Protein AF-A1XE26-F1 (afdb_monomer)

Nearest PDB structures (foldseek):
  8ugh-assembly1_4A  TM=9.822E-01  e=1.879E-17  Sus scrofa
  7vuw-assembly2_N  TM=9.802E-01  e=6.606E-17  Bos taurus
  8d4t-assembly1_N  TM=9.825E-01  e=1.005E-16  Bos taurus
  8pw6-assembly1_n  TM=9.824E-01  e=7.336E-17  Mus musculus
  3omi-assembly2_C  TM=9.763E-01  e=1.317E-13  Cereibacter sphaeroides 2.4.1

Radius of gyration: 20.04 Å; Cα contacts (8 Å, |Δi|>4): 210; chains: 1; bounding box: 49×31×61 Å

Organism: Palame mimetica (NCBI:txid185376)

Solvent-accessible surface area (backbone atoms only — not comparable to full-atom values): 9050 Å² total; per-residue (Å²): 106,58,41,57,52,28,50,52,50,22,55,54,40,30,48,57,15,47,54,49,44,58,53,56,69,35,70,82,53,26,75,68,36,57,69,12,25,31,53,53,24,27,47,40,28,40,55,56,44,24,50,51,26,50,50,52,22,48,48,65,64,43,41,33,48,74,65,15,30,44,70,60,63,69,60,46,45,50,34,48,54,38,30,57,50,10,48,46,39,26,39,55,40,28,38,57,42,8,77,72,58,40,62,57,94,60,96,72,78,65,78,89,52,46,68,47,50,51,46,18,50,53,10,48,55,39,30,50,52,22,53,56,48,48,55,48,44,55,51,51,25,66,74,65,61,39,64,55,90,70,85,92,67,77,78,86,48,75,77,66,74,51,54,60,43,57,60,97,74,79,84,125

InterPro domains:
  IPR000883 Cytochrome c oxidase subunit I [PF00115] (3-126)
  IPR000883 Cytochrome c oxidase subunit I [PR01165] (6-24)
  IPR000883 Cytochrome c oxidase subunit I [PR01165] (34-53)
  IPR000883 Cytochrome c oxidase subunit I [PR01165] (84-105)
  IPR000883 Cytochrome c oxidase subunit I [PTHR10422] (4-168)
  IPR023616 Cytochrome c oxidase-like, subunit I domain [PS50855] (1-172)
  IPR036927 Cytochrome c oxidase-like, subunit I superfamily [G3DSA:1.20.210.10] (1-172)
  IPR036927 Cytochrome c oxidase-like, subunit I superfamily [SSF81442] (2-172)

Secondary structure (DSSP, 8-state):
-HHHHHHHHHHHHHHHHHHHHHHHT-HHHHHHHTTBHHHHHHHIIIIIHHHHHHHHHHHHHHHHHHHSB---HHHHHHHHHHHHHHHHHHHHHHHHHHHTTPBTT-S---GGGHHHHHHHHHHHHHHHHHHHHHHHHHHHHHHHT-B--S--S-TTSGGGGS-SSPPSSS--

Sequence (172 aa):
KPVSLWALGFVFLFTVGGLTGVVLANSSIDIILHDTYYVVAHFHYVLSMGAVFAIMAGLVQWFPLFTGLTLNEKLLKIQFFVMFTGVNLTFFPQHFLGLSGMPRRYSDYPDSFTLWNIVSSIGSLISLVSVILLLFIIWESFASQRKSMSTMNLLTSIEWLQHLPPAEHSYS

Foldseek 3Di:
DLLVLLVVLLVVLQVVLVVLVVQCVDPVSCVQLPQALSVVLSCCSNPVSNVVSVVLSVCQQCVQQAAQWHFDPVLSVVLSVLQSQLSCQQRVLSNVRSVVRHGPPDPDDDPVSVVSNVSNVSSVVSNVVSVVSVVVRVVVRVVVVHGDPADPDDPPDDSRVADRHHDPDRPD

Structure (mmCIF, N/CA/C/O backbone):
data_AF-A1XE26-F1
#
_entry.id   AF-A1XE26-F1
#
loop_
_atom_site.group_PDB
_atom_site.id
_atom_site.type_symbol
_atom_site.label_atom_id
_atom_site.label_alt_id
_atom_site.label_comp_id
_atom_site.label_asym_id
_atom_site.label_entity_id
_atom_site.label_seq_id
_atom_site.pdbx_PDB_ins_code
_atom_site.Cartn_x
_atom_site.Cartn_y
_atom_site.Cartn_z
_atom_site.occupancy
_atom_site.B_iso_or_equiv
_atom_site.auth_seq_id
_atom_site.auth_comp_id
_atom_site.auth_asym_id
_atom_site.auth_atom_id
_atom_site.pdbx_PDB_model_num
ATOM 1 N N . LYS A 1 1 ? -1.894 -9.301 15.070 1.00 86.12 1 LYS A N 1
ATOM 2 C CA . LYS A 1 1 ? -3.180 -8.554 15.002 1.00 86.12 1 LYS A CA 1
ATOM 3 C C . LYS A 1 1 ? -3.309 -7.942 13.607 1.00 86.12 1 LYS A C 1
ATOM 5 O O . LYS A 1 1 ? -2.281 -7.798 12.959 1.00 86.12 1 LYS A O 1
ATOM 10 N N . PRO A 1 2 ? -4.500 -7.587 13.107 1.00 90.44 2 PRO A N 1
ATOM 11 C CA . PRO A 1 2 ? -4.611 -6.983 11.777 1.00 90.44 2 PRO A CA 1
ATOM 12 C C . PRO A 1 2 ? -3.742 -5.719 11.604 1.00 90.44 2 PRO A C 1
ATOM 14 O O . PRO A 1 2 ? -3.069 -5.592 10.591 1.00 90.44 2 PRO A O 1
ATOM 17 N N . VAL A 1 3 ? -3.626 -4.869 12.634 1.00 93.88 3 VAL A N 1
ATOM 18 C CA . VAL A 1 3 ? -2.735 -3.684 12.643 1.00 93.88 3 VAL A CA 1
ATOM 19 C C . VAL A 1 3 ? -1.274 -4.033 12.336 1.00 93.88 3 VAL A C 1
ATOM 21 O O . VAL A 1 3 ? -0.633 -3.371 11.526 1.00 93.88 3 VAL A O 1
ATOM 24 N N . SER A 1 4 ? -0.742 -5.106 12.934 1.00 94.81 4 SER A N 1
ATOM 25 C CA . SER A 1 4 ? 0.653 -5.503 12.713 1.00 94.81 4 SER A CA 1
ATOM 26 C C . SER A 1 4 ? 0.898 -6.004 11.289 1.00 94.81 4 SER A C 1
ATOM 28 O O . SER A 1 4 ? 2.000 -5.840 10.781 1.00 94.81 4 SER A O 1
ATOM 30 N N . LEU A 1 5 ? -0.112 -6.590 10.630 1.00 96.38 5 LEU A N 1
ATOM 31 C CA . LEU A 1 5 ? -0.000 -6.980 9.220 1.00 96.38 5 LEU A CA 1
ATOM 32 C C . LEU A 1 5 ? 0.162 -5.747 8.329 1.00 96.38 5 LEU A C 1
ATOM 34 O O . LEU A 1 5 ? 1.070 -5.717 7.507 1.00 96.38 5 LEU A O 1
ATOM 38 N N . TRP A 1 6 ? -0.647 -4.708 8.548 1.00 96.88 6 TRP A N 1
ATOM 39 C CA . TRP A 1 6 ? -0.520 -3.443 7.822 1.00 96.88 6 TRP A CA 1
ATOM 40 C C . TRP A 1 6 ? 0.831 -2.772 8.028 1.00 96.88 6 TRP A C 1
ATOM 42 O O . TRP A 1 6 ? 1.446 -2.353 7.054 1.00 96.88 6 TRP A O 1
ATOM 52 N N . ALA A 1 7 ? 1.318 -2.722 9.270 1.00 95.62 7 ALA A N 1
ATOM 53 C CA . ALA A 1 7 ? 2.626 -2.151 9.578 1.00 95.62 7 ALA A CA 1
ATOM 54 C C . ALA A 1 7 ? 3.775 -2.935 8.917 1.00 95.62 7 ALA A C 1
ATOM 56 O O . ALA A 1 7 ? 4.672 -2.338 8.330 1.00 95.62 7 ALA A O 1
ATOM 57 N N . LEU A 1 8 ? 3.739 -4.272 8.954 1.00 96.25 8 LEU A N 1
ATOM 58 C CA . LEU A 1 8 ? 4.744 -5.100 8.275 1.00 96.25 8 LEU A CA 1
ATOM 59 C C . LEU A 1 8 ? 4.661 -4.966 6.750 1.00 96.25 8 LEU A C 1
ATOM 61 O O . LEU A 1 8 ? 5.693 -4.871 6.089 1.00 96.25 8 LEU A O 1
ATOM 65 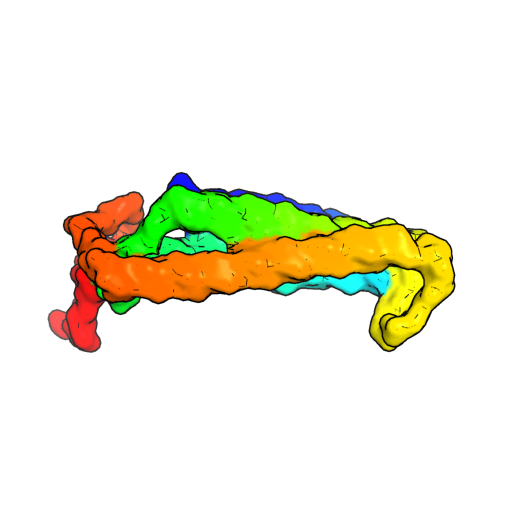N N . GLY A 1 9 ? 3.448 -4.909 6.195 1.00 95.69 9 GLY A N 1
ATOM 66 C CA . GLY A 1 9 ? 3.227 -4.646 4.775 1.00 95.69 9 GLY A CA 1
ATOM 67 C C . GLY A 1 9 ? 3.772 -3.281 4.354 1.00 95.69 9 GLY A C 1
ATOM 68 O O . GLY A 1 9 ? 4.444 -3.193 3.331 1.00 95.69 9 GLY A O 1
ATOM 69 N N . PHE A 1 10 ? 3.560 -2.246 5.174 1.00 95.81 10 PHE A N 1
ATOM 70 C CA . PHE A 1 10 ? 4.153 -0.922 4.988 1.00 95.81 10 PHE A CA 1
ATOM 71 C C . PHE A 1 10 ? 5.679 -1.007 4.923 1.00 95.81 10 PHE A C 1
ATOM 73 O O . PHE A 1 10 ? 6.261 -0.581 3.930 1.00 95.81 10 PHE A O 1
ATOM 80 N N . VAL A 1 11 ? 6.320 -1.604 5.935 1.00 96.31 11 VAL A N 1
ATOM 81 C CA . VAL A 1 11 ? 7.786 -1.725 5.981 1.00 96.31 11 VAL A CA 1
ATOM 82 C C . VAL A 1 11 ? 8.307 -2.462 4.748 1.00 96.31 11 VAL A C 1
ATOM 84 O O . VAL A 1 11 ? 9.265 -2.008 4.134 1.00 96.31 11 VAL A O 1
ATOM 87 N N . PHE A 1 12 ? 7.666 -3.561 4.345 1.00 95.44 12 PHE A N 1
ATOM 88 C CA . PHE A 1 12 ? 8.070 -4.324 3.164 1.00 95.44 12 PHE A CA 1
ATOM 89 C C . PHE A 1 12 ? 7.950 -3.523 1.857 1.00 95.44 12 PHE A C 1
ATOM 91 O O . PHE A 1 12 ? 8.889 -3.475 1.068 1.00 95.44 12 PHE A O 1
ATOM 98 N N . LEU A 1 13 ? 6.805 -2.884 1.602 1.00 95.19 13 LEU A N 1
ATOM 99 C CA . LEU A 1 13 ? 6.599 -2.133 0.358 1.00 95.19 13 LEU A CA 1
ATOM 100 C C . LEU A 1 13 ? 7.490 -0.887 0.308 1.00 95.19 13 LEU A C 1
ATOM 102 O O . LEU A 1 13 ? 8.065 -0.576 -0.736 1.00 95.19 13 LEU A O 1
ATOM 106 N N . PHE A 1 14 ? 7.652 -0.210 1.445 1.00 95.62 14 PHE A N 1
ATOM 107 C CA . PHE A 1 14 ? 8.496 0.971 1.555 1.00 95.62 14 PHE A CA 1
ATOM 108 C C . PHE A 1 14 ? 9.977 0.638 1.353 1.00 95.62 14 PHE A C 1
ATOM 110 O O . PHE A 1 14 ? 10.681 1.418 0.720 1.00 95.62 14 PHE A O 1
ATOM 117 N N . THR A 1 15 ? 10.466 -0.518 1.822 1.00 95.56 15 THR A N 1
ATOM 118 C CA . THR A 1 15 ? 11.858 -0.926 1.567 1.00 95.56 15 THR A CA 1
ATOM 119 C C . THR A 1 15 ? 12.092 -1.259 0.097 1.00 95.56 15 THR A C 1
ATOM 121 O O . THR A 1 15 ? 13.081 -0.791 -0.462 1.00 95.56 15 THR A O 1
ATOM 124 N N . VAL A 1 16 ? 11.178 -1.978 -0.566 1.00 95.25 16 VAL A N 1
ATOM 125 C CA . VAL A 1 16 ? 11.264 -2.235 -2.019 1.00 95.25 16 VAL A CA 1
ATOM 126 C C . VAL A 1 16 ? 11.264 -0.920 -2.808 1.00 95.25 16 VAL A C 1
ATOM 128 O O . VAL A 1 16 ? 12.118 -0.706 -3.672 1.00 95.25 16 VAL A O 1
ATOM 131 N N . GLY A 1 17 ? 10.354 -0.002 -2.471 1.00 94.44 17 GLY A N 1
ATOM 132 C CA . GLY A 1 17 ? 10.328 1.343 -3.043 1.00 94.44 17 GLY A CA 1
ATOM 133 C C . GLY A 1 17 ? 11.615 2.126 -2.765 1.00 94.44 17 GLY A C 1
ATOM 134 O O . GLY A 1 17 ? 12.184 2.727 -3.668 1.00 94.44 17 GLY A O 1
ATOM 135 N N . GLY A 1 18 ? 12.138 2.074 -1.542 1.00 94.56 18 GLY A N 1
ATOM 136 C CA . GLY A 1 18 ? 13.387 2.736 -1.168 1.00 94.56 18 GLY A CA 1
ATOM 137 C C . GLY A 1 18 ? 14.585 2.229 -1.972 1.00 94.56 18 GLY A C 1
ATOM 138 O O . GLY A 1 18 ? 15.364 3.032 -2.480 1.00 94.56 18 GLY A O 1
ATOM 139 N N . LEU A 1 19 ? 14.697 0.911 -2.168 1.00 96.31 19 LEU A N 1
ATOM 140 C CA . LEU A 1 19 ? 15.767 0.306 -2.967 1.00 96.31 19 LEU A CA 1
ATOM 141 C C . LEU A 1 19 ? 15.715 0.752 -4.435 1.00 96.31 19 LEU A C 1
ATOM 143 O O . LEU A 1 19 ? 16.749 1.087 -5.010 1.00 96.31 19 LEU A O 1
ATOM 147 N N . THR A 1 20 ? 14.524 0.824 -5.036 1.00 96.12 20 THR A N 1
ATOM 148 C CA . THR A 1 20 ? 14.371 1.339 -6.411 1.00 96.12 20 THR A CA 1
ATOM 149 C C . THR A 1 20 ? 14.661 2.839 -6.501 1.00 96.12 20 THR A C 1
ATOM 151 O O . THR A 1 20 ? 15.177 3.298 -7.518 1.00 96.12 20 THR A O 1
ATOM 154 N N . GLY A 1 21 ? 14.442 3.585 -5.415 1.00 95.06 21 GLY A N 1
ATOM 155 C CA . GLY A 1 21 ? 14.833 4.991 -5.291 1.00 95.06 21 GLY A CA 1
ATOM 156 C C . GLY A 1 21 ? 16.343 5.193 -5.249 1.00 95.06 21 GLY A C 1
ATOM 157 O O . GLY A 1 21 ? 16.853 6.105 -5.890 1.00 95.06 21 GLY A O 1
ATOM 158 N N . VAL A 1 22 ? 17.078 4.310 -4.566 1.00 96.50 22 VAL A N 1
ATOM 159 C CA . VAL A 1 22 ? 18.553 4.324 -4.582 1.00 96.50 22 VAL A CA 1
ATOM 160 C C . VAL A 1 22 ? 19.088 4.085 -5.998 1.00 96.50 22 VAL A C 1
ATOM 162 O O . VAL A 1 22 ? 20.059 4.726 -6.393 1.00 96.50 22 VAL A O 1
ATOM 165 N N . VAL A 1 23 ? 18.439 3.221 -6.790 1.00 96.12 23 VAL A N 1
ATOM 166 C CA . VAL A 1 23 ? 18.785 3.025 -8.211 1.00 96.12 23 VAL A CA 1
ATOM 167 C C . VAL A 1 23 ? 18.556 4.308 -9.016 1.00 96.12 23 VAL A C 1
ATOM 169 O O . VAL A 1 23 ? 19.440 4.719 -9.764 1.00 96.12 23 VAL A O 1
ATOM 172 N N . LEU A 1 24 ? 17.407 4.965 -8.830 1.00 95.25 24 LEU A N 1
ATOM 173 C CA . LEU A 1 24 ? 17.068 6.222 -9.512 1.00 95.25 24 LEU A CA 1
ATOM 174 C C . LEU A 1 24 ? 17.922 7.416 -9.064 1.00 95.25 24 LEU A C 1
ATOM 176 O O . LEU A 1 24 ? 18.081 8.370 -9.815 1.00 95.25 24 LEU A O 1
ATOM 180 N N . ALA A 1 25 ? 18.516 7.366 -7.871 1.00 96.06 25 ALA A N 1
ATOM 181 C CA . ALA A 1 25 ? 19.440 8.397 -7.407 1.00 96.06 25 ALA A CA 1
ATOM 182 C C . ALA A 1 25 ? 20.775 8.402 -8.182 1.00 96.06 25 ALA A C 1
ATOM 184 O O . ALA A 1 25 ? 21.544 9.360 -8.079 1.00 96.06 25 ALA A O 1
ATOM 185 N N . ASN A 1 26 ? 21.074 7.351 -8.957 1.00 97.44 26 ASN A N 1
ATOM 186 C CA . ASN A 1 26 ? 22.244 7.315 -9.826 1.00 97.44 26 ASN A CA 1
ATOM 187 C C . ASN A 1 26 ? 21.961 8.052 -11.145 1.00 97.44 26 ASN A C 1
ATOM 189 O O . ASN A 1 26 ? 21.223 7.558 -11.996 1.00 97.44 26 ASN A O 1
ATOM 193 N N . SER A 1 27 ? 22.630 9.188 -11.352 1.00 95.69 27 SER A N 1
ATOM 194 C CA . SER A 1 27 ? 22.441 10.041 -12.532 1.00 95.69 27 SER A CA 1
ATOM 195 C C . SER A 1 27 ? 22.717 9.345 -13.867 1.00 95.69 27 SER A C 1
ATOM 197 O O . SER A 1 27 ? 22.092 9.685 -14.864 1.00 95.69 27 SER A O 1
ATOM 199 N N . SER A 1 28 ? 23.622 8.361 -13.911 1.00 96.88 28 SER A N 1
ATOM 200 C CA . SER A 1 28 ? 23.914 7.625 -15.150 1.00 96.88 28 SER A CA 1
ATOM 201 C C . SER A 1 28 ? 22.784 6.665 -15.527 1.00 96.88 28 SER A C 1
ATOM 203 O O . SER A 1 28 ? 22.528 6.456 -16.709 1.00 96.88 28 SER A O 1
ATOM 205 N N . ILE A 1 29 ? 22.102 6.093 -14.529 1.00 95.31 29 ILE A N 1
ATOM 206 C CA . ILE A 1 29 ? 20.952 5.201 -14.738 1.00 95.31 29 ILE A CA 1
ATOM 207 C C . ILE A 1 29 ? 19.693 6.022 -15.036 1.00 95.31 29 ILE A C 1
ATOM 209 O O . ILE A 1 29 ? 18.900 5.639 -15.898 1.00 95.31 29 ILE A O 1
ATOM 213 N N . ASP A 1 30 ? 19.529 7.164 -14.365 1.00 94.88 30 ASP A N 1
ATOM 214 C CA . ASP A 1 30 ? 18.369 8.035 -14.554 1.00 94.88 30 ASP A CA 1
ATOM 215 C C . ASP A 1 30 ? 18.254 8.540 -15.998 1.00 94.88 30 ASP A C 1
ATOM 217 O O . ASP A 1 30 ? 17.151 8.613 -16.509 1.00 94.88 30 ASP A O 1
ATOM 221 N N . ILE A 1 31 ? 19.354 8.735 -16.7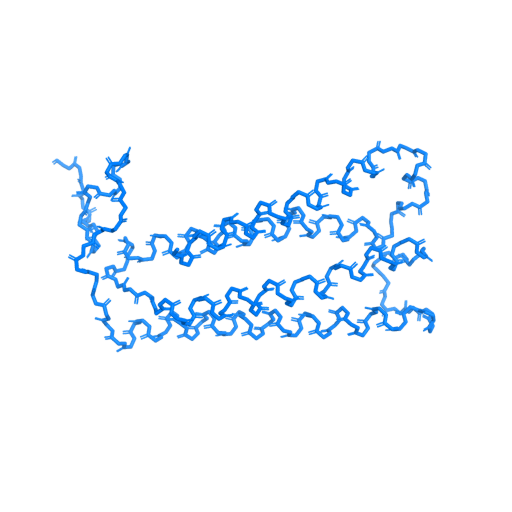37 1.00 94.94 31 ILE A N 1
ATOM 222 C CA . ILE A 1 31 ? 19.293 9.078 -18.177 1.00 94.94 31 ILE A CA 1
ATOM 223 C C . ILE A 1 31 ? 18.389 8.117 -18.975 1.00 94.94 31 ILE A C 1
ATOM 225 O O . ILE A 1 31 ? 17.715 8.545 -19.910 1.00 94.94 31 ILE A O 1
ATOM 229 N N . ILE A 1 32 ? 18.370 6.829 -18.617 1.00 95.88 32 ILE A N 1
ATOM 230 C CA . ILE A 1 32 ? 17.585 5.796 -19.311 1.00 95.88 32 ILE A CA 1
ATOM 231 C C . ILE A 1 32 ? 16.198 5.631 -18.677 1.00 95.88 32 ILE A C 1
ATOM 233 O O . ILE A 1 32 ? 15.225 5.367 -19.380 1.00 95.88 32 ILE A O 1
ATOM 237 N N . LEU A 1 33 ? 16.104 5.745 -17.348 1.00 96.50 33 LEU A N 1
ATOM 238 C CA . LEU A 1 33 ? 14.872 5.459 -16.604 1.00 96.50 33 LEU A CA 1
ATOM 239 C C . LEU A 1 33 ? 13.990 6.687 -16.374 1.00 96.50 33 LEU A C 1
ATOM 241 O O . LEU A 1 33 ? 12.820 6.527 -16.000 1.00 96.50 33 LEU A O 1
ATOM 245 N N . HIS A 1 34 ? 14.508 7.887 -16.611 1.00 96.69 34 HIS A N 1
ATOM 246 C CA . HIS A 1 34 ? 13.764 9.125 -16.474 1.00 96.69 34 HIS A CA 1
ATOM 247 C C . HIS A 1 34 ? 12.519 9.100 -17.365 1.00 96.69 34 HIS A C 1
ATOM 249 O O . HIS A 1 34 ? 12.528 8.584 -18.480 1.00 96.69 34 HIS A O 1
ATOM 255 N N . ASP A 1 35 ? 11.412 9.636 -16.848 1.00 95.69 35 ASP A N 1
ATOM 256 C CA . ASP A 1 35 ? 10.103 9.626 -17.512 1.00 95.69 35 ASP A CA 1
ATOM 257 C C . ASP A 1 35 ? 9.568 8.237 -17.919 1.00 95.69 35 ASP A C 1
ATOM 259 O O . ASP A 1 35 ? 8.583 8.153 -18.651 1.00 95.69 35 ASP A O 1
ATOM 263 N N . THR A 1 36 ? 10.121 7.139 -17.403 1.00 97.88 36 THR A N 1
ATOM 264 C CA . THR A 1 36 ? 9.577 5.796 -17.647 1.00 97.88 36 THR A CA 1
ATOM 265 C C . THR A 1 36 ? 8.636 5.335 -16.534 1.00 97.88 36 THR A C 1
ATOM 267 O O . THR A 1 36 ? 8.548 5.925 -15.449 1.00 97.88 36 THR A O 1
ATOM 270 N N . TYR A 1 37 ? 7.955 4.214 -16.773 1.00 97.31 37 TYR A N 1
ATOM 271 C CA . TYR A 1 37 ? 7.173 3.519 -15.748 1.00 97.31 37 TYR A CA 1
ATOM 272 C C . TYR A 1 37 ? 8.004 3.027 -14.547 1.00 97.31 37 TYR A C 1
ATOM 274 O O . TYR A 1 37 ? 7.419 2.731 -13.508 1.00 97.31 37 TYR A O 1
ATOM 282 N N . TYR A 1 38 ? 9.342 3.012 -14.619 1.00 97.50 38 TYR A N 1
ATOM 283 C CA . TYR A 1 38 ? 10.186 2.635 -13.478 1.00 97.50 38 TYR A CA 1
ATOM 284 C C . TYR A 1 38 ? 10.085 3.679 -12.362 1.00 97.50 38 TYR A C 1
ATOM 286 O O . TYR A 1 38 ? 9.885 3.345 -11.195 1.00 97.50 38 TYR A O 1
ATOM 294 N N . VAL A 1 39 ? 10.135 4.961 -12.739 1.00 97.06 39 VAL A N 1
ATOM 295 C CA . VAL A 1 39 ? 9.930 6.089 -11.821 1.00 97.06 39 VAL A CA 1
ATOM 296 C C . VAL A 1 39 ? 8.510 6.064 -11.260 1.00 97.06 39 VAL A C 1
ATOM 298 O O . VAL A 1 39 ? 8.308 6.291 -10.068 1.00 97.06 39 VAL A O 1
ATOM 301 N N . VAL A 1 40 ? 7.517 5.741 -12.097 1.00 96.81 40 VAL A N 1
ATOM 302 C CA . VAL A 1 40 ? 6.120 5.599 -11.656 1.00 96.81 40 VAL A CA 1
ATOM 303 C C . VAL A 1 40 ? 6.003 4.506 -10.594 1.00 96.81 40 VAL A C 1
ATOM 305 O O . VAL A 1 40 ? 5.444 4.767 -9.529 1.00 96.81 40 VAL A O 1
ATOM 308 N N . ALA A 1 41 ? 6.568 3.324 -10.840 1.00 96.25 41 ALA A N 1
ATOM 309 C CA . ALA A 1 41 ? 6.537 2.206 -9.907 1.00 96.25 41 ALA A CA 1
ATOM 310 C C . ALA A 1 41 ? 7.215 2.559 -8.572 1.00 96.25 41 ALA A C 1
ATOM 312 O O . ALA A 1 41 ? 6.608 2.377 -7.514 1.00 96.25 41 ALA A O 1
ATOM 313 N N . HIS A 1 42 ? 8.411 3.157 -8.621 1.00 95.94 42 HIS A N 1
ATOM 314 C CA . HIS A 1 42 ? 9.131 3.638 -7.440 1.00 95.94 42 HIS A CA 1
ATOM 315 C C . HIS A 1 42 ? 8.260 4.557 -6.565 1.00 95.94 42 HIS A C 1
ATOM 317 O O . HIS A 1 42 ? 8.055 4.284 -5.376 1.00 95.94 42 HIS A O 1
ATOM 323 N N . PHE A 1 43 ? 7.693 5.615 -7.157 1.00 94.25 43 PHE A N 1
ATOM 324 C CA . PHE A 1 43 ? 6.864 6.567 -6.416 1.00 94.25 43 PHE A CA 1
ATOM 325 C C . PHE A 1 43 ? 5.604 5.923 -5.841 1.00 94.25 43 PHE A C 1
ATOM 327 O O . PHE A 1 43 ? 5.222 6.250 -4.719 1.00 94.25 43 PHE A O 1
ATOM 334 N N . HIS A 1 44 ? 4.964 4.997 -6.556 1.00 95.62 44 HIS A N 1
ATOM 335 C CA . HIS A 1 44 ? 3.775 4.330 -6.030 1.00 95.62 44 HIS A CA 1
ATOM 336 C C . HIS A 1 44 ? 4.112 3.399 -4.861 1.00 95.62 44 HIS A C 1
ATOM 338 O O . HIS A 1 44 ? 3.370 3.393 -3.881 1.00 95.62 44 HIS A O 1
ATOM 344 N N . TYR A 1 45 ? 5.239 2.681 -4.886 1.00 93.56 45 TYR A N 1
ATOM 345 C CA . TYR A 1 45 ? 5.667 1.865 -3.743 1.00 93.56 45 TYR A CA 1
ATOM 346 C C . TYR A 1 45 ? 5.967 2.708 -2.489 1.00 93.56 45 TYR A C 1
ATOM 348 O O . TYR A 1 45 ? 5.548 2.334 -1.393 1.00 93.56 45 TYR A O 1
ATOM 356 N N . VAL A 1 46 ? 6.646 3.854 -2.636 1.00 89.88 46 VAL A N 1
ATOM 357 C CA . VAL A 1 46 ? 7.042 4.709 -1.498 1.00 89.88 46 VAL A CA 1
ATOM 358 C C . VAL A 1 46 ? 5.904 5.616 -1.022 1.00 89.88 46 VAL A C 1
ATOM 360 O O . VAL A 1 46 ? 5.580 5.629 0.165 1.00 89.88 46 VAL A O 1
ATOM 363 N N . LEU A 1 47 ? 5.302 6.387 -1.931 1.00 79.88 47 LEU A N 1
ATOM 364 C CA . LEU A 1 47 ? 4.347 7.442 -1.592 1.00 79.88 47 LEU A CA 1
ATOM 365 C C . LEU A 1 47 ? 2.929 6.883 -1.468 1.00 79.88 47 LEU A C 1
ATOM 367 O O . LEU A 1 47 ? 2.314 6.985 -0.409 1.00 79.88 47 LEU A O 1
ATOM 371 N N . SER A 1 48 ? 2.412 6.272 -2.537 1.00 72.31 48 SER A N 1
ATOM 372 C CA . SER A 1 48 ? 1.016 5.827 -2.575 1.00 72.31 48 SER A CA 1
ATOM 373 C C . SER A 1 48 ? 0.787 4.665 -1.615 1.00 72.31 48 SER A C 1
ATOM 375 O O . SER A 1 48 ? -0.107 4.718 -0.776 1.00 72.31 48 SER A O 1
ATOM 377 N N . MET A 1 49 ? 1.622 3.632 -1.681 1.00 79.25 49 MET A N 1
ATOM 378 C CA . MET A 1 49 ? 1.392 2.419 -0.905 1.00 79.25 49 MET A CA 1
ATOM 379 C C . MET A 1 49 ? 1.909 2.511 0.523 1.00 79.25 49 MET A C 1
ATOM 381 O O . MET A 1 49 ? 1.272 1.964 1.426 1.00 79.25 49 MET A O 1
ATOM 385 N N . GLY A 1 50 ? 2.989 3.266 0.741 1.00 81.38 50 GLY A N 1
ATOM 386 C CA . GLY A 1 50 ? 3.463 3.602 2.076 1.00 81.38 50 GLY A CA 1
ATOM 387 C C . GLY A 1 50 ? 2.395 4.349 2.884 1.00 81.38 50 GLY A C 1
ATOM 388 O O . GLY A 1 50 ? 1.968 3.891 3.946 1.00 81.38 50 GLY A O 1
ATOM 389 N N . ALA A 1 51 ? 1.890 5.462 2.345 1.00 88.75 51 ALA A N 1
ATOM 390 C CA . ALA A 1 51 ? 0.877 6.262 3.029 1.00 88.75 51 ALA A CA 1
ATOM 391 C C . ALA A 1 51 ? -0.434 5.487 3.238 1.00 88.75 51 ALA A C 1
ATOM 393 O O . ALA A 1 51 ? -0.973 5.484 4.344 1.00 88.75 51 ALA A O 1
ATOM 394 N N . VAL A 1 52 ? -0.928 4.777 2.215 1.00 93.50 52 VAL A N 1
ATOM 395 C CA . VAL A 1 52 ? -2.187 4.020 2.320 1.00 93.50 52 VAL A CA 1
ATOM 396 C C . VAL A 1 52 ? -2.096 2.930 3.390 1.00 93.50 52 VAL A C 1
ATOM 398 O O . VAL A 1 52 ? -3.004 2.814 4.208 1.00 93.50 52 VAL A O 1
ATOM 401 N N . PHE A 1 53 ? -1.006 2.158 3.453 1.00 95.50 53 PHE A N 1
ATOM 402 C CA . PHE A 1 53 ? -0.874 1.098 4.460 1.00 95.50 53 PHE A CA 1
ATOM 403 C C . PHE A 1 53 ? -0.751 1.660 5.881 1.00 95.50 53 PHE A C 1
ATOM 405 O O . PHE A 1 53 ? -1.321 1.084 6.811 1.00 95.50 53 PHE A O 1
ATOM 412 N N . ALA A 1 54 ? -0.074 2.799 6.053 1.00 94.00 54 ALA A N 1
ATOM 413 C CA . ALA A 1 54 ? -0.018 3.496 7.335 1.00 94.00 54 ALA A CA 1
ATOM 414 C C . ALA A 1 54 ? -1.405 4.009 7.766 1.00 94.00 54 ALA A C 1
ATOM 416 O O . ALA A 1 54 ? -1.802 3.808 8.914 1.00 94.00 54 ALA A O 1
ATOM 417 N N . ILE A 1 55 ? -2.178 4.590 6.839 1.00 95.62 55 ILE A N 1
ATOM 418 C CA . ILE A 1 55 ? -3.564 5.022 7.090 1.00 95.62 55 ILE A CA 1
ATOM 419 C C . ILE A 1 55 ? -4.435 3.827 7.488 1.00 95.62 55 ILE A C 1
ATOM 421 O O . ILE A 1 55 ? -5.199 3.921 8.444 1.00 95.62 55 ILE A O 1
ATOM 425 N N . MET A 1 56 ? -4.294 2.685 6.813 1.00 96.44 56 MET A N 1
ATOM 426 C CA . MET A 1 56 ? -5.039 1.468 7.143 1.00 96.44 56 MET A CA 1
ATOM 427 C C . MET A 1 56 ? -4.663 0.900 8.515 1.00 96.44 56 MET A C 1
ATOM 429 O O . MET A 1 56 ? -5.549 0.513 9.280 1.00 96.44 56 MET A O 1
ATOM 433 N N . ALA A 1 57 ? -3.371 0.888 8.860 1.00 96.00 57 ALA A N 1
ATOM 434 C CA . ALA A 1 57 ? -2.916 0.513 10.197 1.00 96.00 57 ALA A CA 1
ATOM 435 C C . ALA A 1 57 ? -3.527 1.435 11.263 1.00 96.00 57 ALA A C 1
ATOM 437 O O . ALA A 1 57 ? -4.061 0.944 12.258 1.00 96.00 57 ALA A O 1
ATOM 438 N N . GLY A 1 58 ? -3.499 2.749 11.021 1.00 95.38 58 GLY A N 1
ATOM 439 C CA . GLY A 1 58 ? -4.078 3.761 11.900 1.00 95.38 58 GLY A CA 1
ATOM 440 C C . GLY A 1 58 ? -5.589 3.614 12.057 1.00 95.38 58 GLY A C 1
ATOM 441 O O . GLY A 1 58 ? -6.087 3.589 13.180 1.00 95.38 58 GLY A O 1
ATOM 442 N N . LEU A 1 59 ? -6.321 3.426 10.954 1.00 96.38 59 LEU A N 1
ATOM 443 C CA . LEU A 1 59 ? -7.764 3.197 10.978 1.00 96.38 59 LEU A CA 1
ATOM 444 C C . LEU A 1 59 ? -8.083 1.987 11.850 1.00 96.38 59 LEU A C 1
ATOM 446 O O . LEU A 1 59 ? -8.860 2.107 12.785 1.00 96.38 59 LEU A O 1
ATOM 450 N N . VAL A 1 60 ? -7.450 0.838 11.610 1.00 95.62 60 VAL A N 1
ATOM 451 C CA . VAL A 1 60 ? -7.730 -0.374 12.393 1.00 95.62 60 VAL A CA 1
ATOM 452 C C . VAL A 1 60 ? -7.331 -0.212 13.867 1.00 95.62 60 VAL A C 1
ATOM 454 O O . VAL A 1 60 ? -8.020 -0.742 14.738 1.00 95.62 60 VAL A O 1
ATOM 457 N N . GLN A 1 61 ? -6.249 0.517 14.154 1.00 93.75 61 GLN A N 1
ATOM 458 C CA . GLN A 1 61 ? -5.771 0.773 15.515 1.00 93.75 61 GLN A CA 1
ATOM 459 C C . GLN A 1 61 ? -6.733 1.670 16.305 1.00 93.75 61 GLN A C 1
ATOM 461 O O . GLN A 1 61 ? -7.063 1.353 17.448 1.00 93.75 61 GLN A O 1
ATOM 466 N N . TRP A 1 62 ? -7.174 2.780 15.709 1.00 94.56 62 TRP A N 1
ATOM 467 C CA . TRP A 1 62 ? -7.960 3.812 16.390 1.00 94.56 62 TRP A CA 1
ATOM 468 C C . TRP A 1 62 ? -9.471 3.703 16.165 1.00 94.56 62 TRP A C 1
ATOM 470 O O . TRP A 1 62 ? -10.226 4.415 16.821 1.00 94.56 62 TRP A O 1
ATOM 480 N N . PHE A 1 63 ? -9.953 2.792 15.315 1.00 95.00 63 PHE A N 1
ATOM 481 C CA . PHE A 1 63 ? -11.393 2.616 15.091 1.00 95.00 63 PHE A CA 1
ATOM 482 C C . PHE A 1 63 ? -12.190 2.392 16.394 1.00 95.00 63 PHE A C 1
ATOM 484 O O . PHE A 1 63 ? -13.190 3.091 16.586 1.00 95.00 63 PHE A O 1
ATOM 491 N N . PRO A 1 64 ? -11.755 1.526 17.337 1.00 93.50 64 PRO A N 1
ATOM 492 C CA . PRO A 1 64 ? -12.455 1.363 18.613 1.00 93.50 64 PRO A CA 1
ATOM 493 C C . PRO A 1 64 ? -12.362 2.583 19.527 1.00 93.50 64 PRO A C 1
ATOM 495 O O . PRO A 1 64 ? -13.276 2.811 20.312 1.00 93.50 64 PRO A O 1
ATOM 498 N N . LEU A 1 65 ? -11.290 3.375 19.415 1.00 92.25 65 LEU A N 1
ATOM 499 C CA . LEU A 1 65 ? -11.129 4.621 20.165 1.00 92.25 65 LEU A CA 1
ATOM 500 C C . LEU A 1 65 ? -12.160 5.658 19.718 1.00 92.25 65 LEU A C 1
ATOM 502 O O . LEU A 1 65 ? -12.835 6.243 20.554 1.00 92.25 65 LEU A O 1
ATOM 506 N N . PHE A 1 66 ? -12.335 5.845 18.409 1.00 92.69 66 PHE A N 1
ATOM 507 C CA . PHE A 1 66 ? -13.261 6.856 17.893 1.00 92.69 66 PHE A CA 1
ATOM 508 C C . PHE A 1 66 ? -14.733 6.449 17.974 1.00 92.69 66 PHE A C 1
ATOM 510 O O . PHE A 1 66 ? -15.590 7.308 18.146 1.00 92.69 66 PHE A O 1
ATOM 517 N N . THR A 1 67 ? -15.044 5.160 17.825 1.00 93.44 67 THR A N 1
ATOM 518 C CA . THR A 1 67 ? -16.439 4.702 17.677 1.00 93.44 67 THR A CA 1
ATOM 519 C C . THR A 1 67 ? -16.960 3.892 18.861 1.00 93.44 67 THR A C 1
ATOM 521 O O . THR A 1 67 ? -18.164 3.675 18.963 1.00 93.44 67 THR A O 1
ATOM 524 N N . GLY A 1 68 ? -16.080 3.384 19.729 1.00 93.06 68 GLY A N 1
ATOM 525 C CA . GLY A 1 68 ? -16.437 2.380 20.736 1.00 93.06 68 GLY A CA 1
ATOM 526 C C . GLY A 1 68 ? -16.763 0.993 20.161 1.00 93.06 68 GLY A C 1
ATOM 527 O O . GLY A 1 68 ? -17.118 0.088 20.919 1.00 93.06 68 GLY A O 1
ATOM 528 N N . LEU A 1 69 ? -16.644 0.794 18.841 1.00 94.88 69 LEU A N 1
ATOM 529 C CA . LEU A 1 69 ? -16.979 -0.451 18.144 1.00 94.88 69 LEU A CA 1
ATOM 530 C C . LEU A 1 69 ? -15.735 -1.200 17.650 1.00 94.88 69 LEU A C 1
ATOM 532 O O . LEU A 1 69 ? -14.649 -0.643 17.512 1.00 94.88 69 LEU A O 1
ATOM 536 N N . THR A 1 70 ? -15.897 -2.487 17.350 1.00 94.81 70 THR A N 1
ATOM 537 C CA . THR A 1 70 ? -14.818 -3.365 16.880 1.00 94.81 70 THR A CA 1
ATOM 538 C C . THR A 1 70 ? -15.053 -3.879 15.461 1.00 94.81 70 THR A C 1
ATOM 540 O O . THR A 1 70 ? -16.125 -4.375 15.095 1.00 94.81 70 THR A O 1
ATOM 543 N N . LEU A 1 71 ? -13.989 -3.824 14.661 1.00 95.38 71 LEU A N 1
ATOM 544 C CA . LEU A 1 71 ? -13.954 -4.390 13.316 1.00 95.38 71 LEU A CA 1
ATOM 545 C C . LEU A 1 71 ? -13.706 -5.903 13.367 1.00 95.38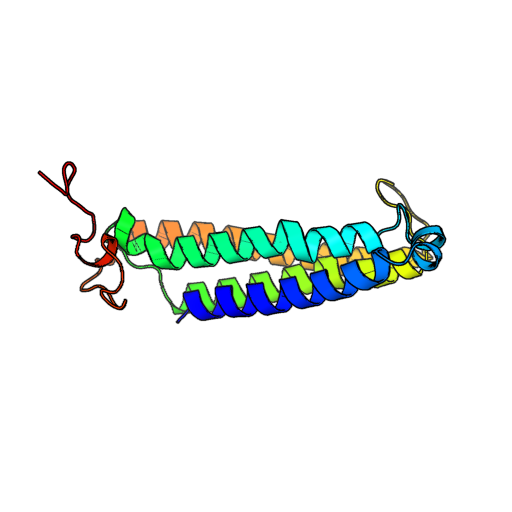 71 LEU A C 1
ATOM 547 O O . LEU A 1 71 ? -12.956 -6.400 14.208 1.00 95.38 71 LEU A O 1
ATOM 551 N N . ASN A 1 72 ? -14.293 -6.645 12.428 1.00 95.88 72 ASN A N 1
ATOM 552 C CA . ASN A 1 72 ? -14.115 -8.092 12.347 1.00 95.88 72 ASN A CA 1
ATOM 553 C C . ASN A 1 72 ? -12.674 -8.454 11.938 1.00 95.88 72 ASN A C 1
ATOM 555 O O . ASN A 1 72 ? -12.256 -8.214 10.802 1.00 95.88 72 ASN A O 1
ATOM 559 N N . GLU A 1 73 ? -11.920 -9.091 12.840 1.00 95.06 73 GLU A N 1
ATOM 560 C CA . GLU A 1 73 ? -10.512 -9.425 12.595 1.00 95.06 73 GLU A CA 1
ATOM 561 C C . GLU A 1 73 ? -10.290 -10.340 11.384 1.00 95.06 73 GLU A C 1
ATOM 563 O O . GLU A 1 73 ? -9.280 -10.202 10.689 1.00 95.06 73 GLU A O 1
ATOM 568 N N . LYS A 1 74 ? -11.199 -11.291 11.128 1.00 96.81 74 LYS A N 1
ATOM 569 C CA . LYS A 1 74 ? -11.060 -12.228 10.004 1.00 96.81 74 LYS A CA 1
ATOM 570 C C . LYS A 1 74 ? -11.197 -11.484 8.680 1.00 96.81 74 LYS A C 1
ATOM 572 O O . LYS A 1 74 ? -10.366 -11.675 7.794 1.00 96.81 74 LYS A O 1
ATOM 577 N N . LEU A 1 75 ? -12.201 -10.614 8.570 1.00 97.69 75 LEU A N 1
ATOM 578 C CA . LEU A 1 75 ? -12.410 -9.805 7.369 1.00 97.69 75 LEU A CA 1
ATOM 579 C C . LEU A 1 75 ? -11.253 -8.829 7.142 1.00 97.69 75 LEU A C 1
ATOM 581 O O . LEU A 1 75 ? -10.793 -8.701 6.013 1.00 97.69 75 LEU A O 1
ATOM 585 N N . LEU A 1 76 ? -10.713 -8.224 8.204 1.00 97.69 76 LEU A N 1
ATOM 586 C CA . LEU A 1 76 ? -9.544 -7.347 8.099 1.00 97.69 76 LEU A CA 1
ATOM 587 C C . LEU A 1 76 ? -8.293 -8.071 7.585 1.00 97.69 76 LEU A C 1
ATOM 589 O O . LEU A 1 76 ? -7.558 -7.515 6.774 1.00 97.69 76 LEU A O 1
ATOM 593 N N . LYS A 1 77 ? -8.043 -9.311 8.026 1.00 98.25 77 LYS A N 1
ATOM 594 C CA . LYS A 1 77 ? -6.926 -10.115 7.498 1.00 98.25 77 LYS A CA 1
ATOM 595 C C . LYS A 1 77 ? -7.121 -10.423 6.013 1.00 98.25 77 LYS A C 1
ATOM 597 O O . LYS A 1 77 ? -6.173 -10.297 5.247 1.00 98.25 77 LYS A O 1
ATOM 602 N N . ILE A 1 78 ? -8.337 -10.801 5.609 1.00 98.38 78 ILE A N 1
ATOM 603 C CA . ILE A 1 78 ? -8.663 -11.058 4.198 1.00 98.38 78 ILE A CA 1
ATOM 604 C C . ILE A 1 78 ? -8.436 -9.789 3.375 1.00 98.38 78 ILE A C 1
ATOM 606 O O . ILE A 1 78 ? -7.724 -9.830 2.377 1.00 98.38 78 ILE A O 1
ATOM 610 N N . GLN A 1 79 ? -8.975 -8.657 3.826 1.00 98.31 79 GLN A N 1
ATOM 611 C CA . GLN A 1 79 ? -8.847 -7.377 3.139 1.00 98.31 79 GLN A CA 1
ATOM 612 C C . GLN A 1 79 ? -7.373 -6.965 2.981 1.00 98.31 79 GLN A C 1
ATOM 614 O O . GLN A 1 79 ? -6.975 -6.589 1.876 1.00 98.31 79 GLN A O 1
ATOM 619 N N . PHE A 1 80 ? -6.543 -7.159 4.016 1.00 98.12 80 PHE A N 1
ATOM 620 C CA . PHE A 1 80 ? -5.098 -6.945 3.928 1.00 98.12 80 PHE A CA 1
ATOM 621 C C . PHE A 1 80 ? -4.457 -7.785 2.816 1.00 98.12 80 PHE A C 1
ATOM 623 O O . PHE A 1 80 ? -3.756 -7.234 1.973 1.00 98.12 80 PHE A O 1
ATOM 630 N N . PHE A 1 81 ? -4.703 -9.100 2.770 1.00 98.31 81 PHE A N 1
ATOM 631 C CA . PHE A 1 81 ? -4.093 -9.962 1.750 1.00 98.31 81 PHE A CA 1
ATOM 632 C C . PHE A 1 81 ? -4.582 -9.633 0.335 1.00 98.31 81 PHE A C 1
ATOM 634 O O . PHE A 1 81 ? -3.777 -9.630 -0.597 1.00 98.31 81 PHE A O 1
ATOM 641 N N . VAL A 1 82 ? -5.864 -9.297 0.167 1.00 98.31 82 VAL A N 1
ATOM 642 C CA . VAL A 1 82 ? -6.405 -8.846 -1.127 1.00 98.31 82 VAL A CA 1
ATOM 643 C C . VAL A 1 82 ? -5.748 -7.524 -1.547 1.00 98.31 82 VAL A C 1
ATOM 645 O O . VAL A 1 82 ? -5.304 -7.403 -2.683 1.00 98.31 82 VAL A O 1
ATOM 648 N N . MET A 1 83 ? -5.599 -6.556 -0.631 1.00 97.31 83 MET A N 1
ATOM 649 C CA . MET A 1 83 ? -4.918 -5.290 -0.938 1.00 97.31 83 MET A CA 1
ATOM 650 C C . MET A 1 83 ? -3.454 -5.535 -1.304 1.00 97.31 83 MET A C 1
ATOM 652 O O . MET A 1 83 ? -2.984 -5.085 -2.344 1.00 97.31 83 MET A O 1
ATOM 656 N N . PHE A 1 84 ? -2.731 -6.263 -0.453 1.00 97.31 84 PHE A N 1
ATOM 657 C CA . PHE A 1 84 ? -1.302 -6.509 -0.605 1.00 97.31 84 PHE A CA 1
ATOM 658 C C . PHE A 1 84 ? -0.981 -7.225 -1.921 1.00 97.31 84 PHE A C 1
ATOM 660 O O . PHE A 1 84 ? -0.029 -6.854 -2.607 1.00 97.31 84 PHE A O 1
ATOM 667 N N . THR A 1 85 ? -1.788 -8.214 -2.306 1.00 97.94 85 THR A N 1
ATOM 668 C CA . THR A 1 85 ? -1.625 -8.911 -3.590 1.00 97.94 85 THR A CA 1
ATOM 669 C C . THR A 1 85 ? -1.971 -8.018 -4.779 1.00 97.94 85 THR A C 1
ATOM 671 O O . THR A 1 85 ? -1.159 -7.920 -5.697 1.00 97.94 85 THR A O 1
ATOM 674 N N . GLY A 1 86 ? -3.110 -7.317 -4.752 1.00 97.81 86 GLY A N 1
ATOM 675 C CA . GLY A 1 86 ? -3.529 -6.429 -5.844 1.00 97.81 86 GLY A CA 1
ATOM 676 C C . GLY A 1 86 ? -2.520 -5.315 -6.125 1.00 97.81 86 GLY A C 1
ATOM 677 O O . GLY A 1 86 ? -2.142 -5.074 -7.270 1.00 97.81 86 GLY A O 1
ATOM 678 N N . VAL A 1 87 ? -1.980 -4.709 -5.072 1.00 96.69 87 VAL A N 1
ATOM 679 C CA . VAL A 1 87 ? -0.983 -3.637 -5.168 1.00 96.69 87 VAL A CA 1
ATOM 680 C C . VAL A 1 87 ? 0.308 -4.125 -5.810 1.00 96.69 87 VAL A C 1
ATOM 682 O O . VAL A 1 87 ? 0.816 -3.481 -6.726 1.00 96.69 87 VAL A O 1
ATOM 685 N N . ASN A 1 88 ? 0.840 -5.260 -5.350 1.00 96.81 88 ASN A N 1
ATOM 686 C CA . ASN A 1 88 ? 2.061 -5.811 -5.931 1.00 96.81 88 ASN A CA 1
ATOM 687 C C . ASN A 1 88 ? 1.825 -6.234 -7.385 1.00 96.81 88 ASN A C 1
ATOM 689 O O . ASN A 1 88 ? 2.648 -5.928 -8.238 1.00 96.81 88 ASN A O 1
ATOM 693 N N . LEU A 1 89 ? 0.679 -6.846 -7.704 1.00 97.50 89 LEU A N 1
ATOM 694 C CA . LEU A 1 89 ? 0.320 -7.152 -9.093 1.00 97.50 89 LEU A CA 1
ATOM 695 C C . LEU A 1 89 ? 0.162 -5.893 -9.954 1.00 97.50 89 LEU A C 1
ATOM 697 O O . LEU A 1 89 ? 0.446 -5.948 -11.144 1.00 97.50 89 LEU A O 1
ATOM 701 N N . THR A 1 90 ? -0.239 -4.762 -9.371 1.00 97.62 90 THR A N 1
ATOM 702 C CA . THR A 1 90 ? -0.350 -3.487 -10.091 1.00 97.62 90 THR A CA 1
ATOM 703 C C . THR A 1 90 ? 1.024 -2.896 -10.381 1.00 97.62 90 THR A C 1
ATOM 705 O O . THR A 1 90 ? 1.362 -2.648 -11.538 1.00 97.62 90 THR A O 1
ATOM 708 N N . PHE A 1 91 ? 1.826 -2.656 -9.342 1.00 97.44 91 PHE A N 1
ATOM 709 C CA . PHE A 1 91 ? 3.020 -1.816 -9.455 1.00 97.44 91 PHE A CA 1
ATOM 710 C C . PHE A 1 91 ? 4.306 -2.604 -9.699 1.00 97.44 91 PHE A C 1
ATOM 712 O O . PHE A 1 91 ? 5.253 -2.051 -10.255 1.00 97.44 91 PHE A O 1
ATOM 719 N N . PHE A 1 92 ? 4.376 -3.888 -9.336 1.00 97.25 92 PHE A N 1
ATOM 720 C CA . PHE A 1 92 ? 5.579 -4.680 -9.594 1.00 97.25 92 PHE A CA 1
ATOM 721 C C . PHE A 1 92 ? 5.863 -4.820 -11.102 1.00 97.25 92 PHE A C 1
ATOM 723 O O . PHE A 1 92 ? 6.979 -4.485 -11.504 1.00 97.25 92 PHE A O 1
ATOM 730 N N . PRO A 1 93 ? 4.879 -5.174 -11.965 1.00 97.62 93 PRO A N 1
ATOM 731 C CA . PRO A 1 93 ? 5.067 -5.202 -13.419 1.00 97.62 93 PRO A CA 1
ATOM 732 C C . PRO A 1 93 ? 5.549 -3.891 -14.038 1.00 97.62 93 PRO A C 1
ATOM 734 O O . PRO A 1 93 ? 6.233 -3.900 -15.060 1.00 97.62 93 PRO A O 1
ATOM 737 N N . GLN A 1 94 ? 5.211 -2.755 -13.425 1.00 97.88 94 GLN A N 1
ATOM 738 C CA . GLN A 1 94 ? 5.581 -1.442 -13.948 1.00 97.88 94 GLN A CA 1
ATOM 739 C C . GLN A 1 94 ? 7.096 -1.199 -13.910 1.00 97.88 94 GLN A C 1
ATOM 741 O O . GLN A 1 94 ? 7.608 -0.476 -14.762 1.00 97.88 94 GLN A O 1
ATOM 746 N N . HIS A 1 95 ? 7.839 -1.861 -13.015 1.00 97.69 95 HIS A N 1
ATOM 747 C CA . HIS A 1 95 ? 9.303 -1.839 -13.071 1.00 97.69 95 HIS A CA 1
ATOM 748 C C . HIS A 1 95 ? 9.818 -2.457 -14.372 1.00 97.69 95 HIS A C 1
ATOM 750 O O . HIS A 1 95 ? 10.698 -1.883 -15.005 1.00 97.69 95 HIS A O 1
ATOM 756 N N . PHE A 1 96 ? 9.248 -3.585 -14.813 1.00 97.69 96 PHE A N 1
ATOM 757 C CA . PHE A 1 96 ? 9.643 -4.216 -16.075 1.00 97.69 96 PHE A CA 1
ATOM 758 C C . PHE A 1 96 ? 9.259 -3.361 -17.280 1.00 97.69 96 PHE A C 1
ATOM 760 O O . PHE A 1 96 ? 10.080 -3.195 -18.177 1.00 97.69 96 PHE A O 1
ATOM 767 N N . LEU A 1 97 ? 8.068 -2.751 -17.262 1.00 97.12 97 LEU A N 1
ATOM 768 C CA . LEU A 1 97 ? 7.664 -1.774 -18.279 1.00 97.12 97 LEU A CA 1
ATOM 769 C C . LEU A 1 97 ? 8.666 -0.615 -18.372 1.00 97.12 97 LEU A C 1
ATOM 771 O O . LEU A 1 97 ? 9.112 -0.260 -19.463 1.00 97.12 97 LEU A O 1
ATOM 775 N N . GLY A 1 98 ? 9.080 -0.074 -17.227 1.00 96.88 98 GLY A N 1
ATOM 776 C CA . GLY A 1 98 ? 10.071 0.992 -17.158 1.00 96.88 98 GLY A CA 1
ATOM 777 C C . GLY A 1 98 ? 11.459 0.589 -17.649 1.00 96.88 98 GLY A C 1
ATOM 778 O O . GLY A 1 98 ? 12.042 1.297 -18.462 1.00 96.88 98 GLY A O 1
ATOM 779 N N . LEU A 1 99 ? 11.956 -0.579 -17.228 1.00 96.62 99 LEU A N 1
ATOM 780 C CA . LEU A 1 99 ? 13.233 -1.135 -17.702 1.00 96.62 99 LEU A CA 1
ATOM 781 C C . LEU A 1 99 ? 13.225 -1.407 -19.213 1.00 96.62 99 LEU A C 1
ATOM 783 O O . LEU A 1 99 ? 14.266 -1.323 -19.855 1.00 96.62 99 LEU A O 1
ATOM 787 N N . SER A 1 100 ? 12.056 -1.706 -19.786 1.00 96.06 100 SER A N 1
ATOM 788 C CA . SER A 1 100 ? 11.867 -1.855 -21.233 1.00 96.06 100 SER A CA 1
ATOM 789 C C . SER A 1 100 ? 11.650 -0.532 -21.985 1.00 96.06 100 SER A C 1
ATOM 791 O O . SER A 1 100 ? 11.438 -0.549 -23.195 1.00 96.06 100 SER A O 1
ATOM 793 N N . GLY A 1 101 ? 11.708 0.609 -21.289 1.00 96.06 101 GLY A N 1
ATOM 794 C CA . GLY A 1 101 ? 11.633 1.943 -21.885 1.00 96.06 101 GLY A CA 1
ATOM 795 C C . GLY A 1 101 ? 10.218 2.471 -22.130 1.00 96.06 101 GLY A C 1
ATOM 796 O O . GLY A 1 101 ? 10.063 3.417 -22.898 1.00 96.06 101 GLY A O 1
ATOM 797 N N . MET A 1 102 ? 9.177 1.899 -21.509 1.00 97.25 102 MET A N 1
ATOM 798 C CA . MET A 1 102 ? 7.813 2.423 -21.652 1.00 97.25 102 MET A CA 1
ATOM 799 C C . MET A 1 102 ? 7.711 3.815 -20.998 1.00 97.25 102 MET A C 1
ATOM 801 O O . MET A 1 102 ? 7.912 3.928 -19.779 1.00 97.25 102 MET A O 1
ATOM 805 N N . PRO A 1 103 ? 7.372 4.873 -21.758 1.00 95.81 103 PRO A N 1
ATOM 806 C CA . PRO A 1 103 ? 7.281 6.223 -21.224 1.00 95.81 103 PRO A CA 1
ATOM 807 C C . PRO A 1 103 ? 5.978 6.427 -20.441 1.00 95.81 103 PRO A C 1
ATOM 809 O O . PRO A 1 103 ? 4.927 5.875 -20.771 1.00 95.81 103 PRO A O 1
ATOM 812 N N . ARG A 1 104 ? 6.027 7.244 -19.387 1.00 96.38 104 ARG A N 1
ATOM 813 C CA . ARG A 1 104 ? 4.863 7.577 -18.553 1.00 96.38 104 ARG A CA 1
ATOM 814 C C . ARG A 1 104 ? 3.909 8.538 -19.265 1.00 96.38 104 ARG A C 1
ATOM 816 O O . ARG A 1 104 ? 4.338 9.346 -20.080 1.00 96.38 104 ARG A O 1
ATOM 823 N N . ARG A 1 105 ? 2.639 8.550 -18.841 1.00 94.31 105 ARG A N 1
ATOM 824 C CA . ARG A 1 105 ? 1.588 9.497 -19.288 1.00 94.31 105 ARG A CA 1
ATOM 825 C C . ARG A 1 105 ? 1.156 9.344 -20.755 1.00 94.31 105 ARG A C 1
ATOM 827 O O . ARG A 1 105 ? 0.604 10.282 -21.320 1.00 94.31 105 ARG A O 1
ATOM 834 N N . TYR A 1 106 ? 1.351 8.166 -21.339 1.00 91.69 106 TYR A N 1
ATOM 835 C CA . TYR A 1 106 ? 0.818 7.831 -22.657 1.00 91.69 106 TYR A CA 1
ATOM 836 C C . TYR A 1 106 ? -0.472 7.029 -22.521 1.00 91.69 106 TYR A C 1
ATOM 838 O O . TYR A 1 106 ? -0.581 6.148 -21.669 1.00 91.69 106 TYR A O 1
ATOM 846 N N . SER A 1 107 ? -1.461 7.369 -23.346 1.00 92.44 107 SER A N 1
ATOM 847 C CA . SER A 1 107 ? -2.749 6.673 -23.401 1.00 92.44 107 SER A CA 1
ATOM 848 C C . SER A 1 107 ? -2.681 5.362 -24.179 1.00 92.44 107 SER A C 1
ATOM 850 O O . SER A 1 107 ? -3.502 4.483 -23.947 1.00 92.44 107 SER A O 1
ATOM 852 N N . ASP A 1 108 ? -1.728 5.254 -25.104 1.00 93.44 108 ASP A N 1
ATOM 853 C CA . ASP A 1 108 ? -1.549 4.118 -26.002 1.00 93.44 108 ASP A CA 1
ATOM 854 C C . ASP A 1 108 ? -0.075 3.694 -26.027 1.00 93.44 108 ASP A C 1
ATOM 856 O O . ASP A 1 108 ? 0.811 4.482 -25.672 1.00 93.44 108 ASP A O 1
ATOM 860 N N . TYR A 1 109 ? 0.189 2.442 -26.393 1.00 95.88 109 TYR A N 1
ATOM 861 C CA . TYR A 1 109 ? 1.513 1.841 -26.307 1.00 95.88 109 TYR A CA 1
ATOM 862 C C . TYR A 1 109 ? 1.695 0.674 -27.294 1.00 95.88 109 TYR A C 1
ATOM 864 O O . TYR A 1 109 ? 0.730 0.004 -27.644 1.00 95.88 109 TYR A O 1
ATOM 872 N N . PRO A 1 110 ? 2.938 0.380 -27.723 1.00 96.19 110 PRO A N 1
ATOM 873 C CA . PRO A 1 110 ? 3.223 -0.771 -28.578 1.00 96.19 110 PRO A CA 1
ATOM 874 C C . PRO A 1 110 ? 2.798 -2.114 -27.969 1.00 96.19 110 PRO A C 1
ATOM 876 O O . PRO A 1 110 ? 2.921 -2.327 -26.759 1.00 96.19 110 PRO A O 1
ATOM 879 N N . ASP A 1 111 ? 2.423 -3.067 -28.828 1.00 95.25 111 ASP A N 1
ATOM 880 C CA . ASP A 1 111 ? 1.936 -4.396 -28.426 1.00 95.25 111 ASP A CA 1
ATOM 881 C C . ASP A 1 111 ? 2.904 -5.171 -27.514 1.00 95.25 111 ASP A C 1
ATOM 883 O O . ASP A 1 111 ? 2.478 -6.002 -26.709 1.00 95.25 111 ASP A O 1
ATOM 887 N N . SER A 1 112 ? 4.205 -4.873 -27.570 1.00 95.38 112 SER A N 1
ATOM 888 C CA . SER A 1 112 ? 5.228 -5.476 -26.706 1.00 95.38 112 SER A CA 1
ATOM 889 C C . SER A 1 112 ? 5.005 -5.219 -25.210 1.00 95.38 112 SER A C 1
ATOM 891 O O . SER A 1 112 ? 5.462 -6.009 -24.384 1.00 95.38 112 SER A O 1
ATOM 893 N N . PHE A 1 113 ? 4.291 -4.150 -24.841 1.00 96.88 113 PHE A N 1
ATOM 894 C CA . PHE A 1 113 ? 4.002 -3.803 -23.445 1.00 96.88 113 PHE A CA 1
ATOM 895 C C . PHE A 1 113 ? 2.652 -4.336 -22.943 1.00 96.88 113 PHE A C 1
ATOM 897 O O . PHE A 1 113 ? 2.336 -4.190 -21.758 1.00 96.88 113 PHE A O 1
ATOM 904 N N . THR A 1 114 ? 1.850 -4.965 -23.807 1.00 96.62 114 THR A N 1
ATOM 905 C CA . THR A 1 114 ? 0.478 -5.402 -23.482 1.00 96.62 114 THR A CA 1
ATOM 906 C C . THR A 1 114 ? 0.426 -6.364 -22.304 1.00 96.62 114 THR A C 1
ATOM 908 O O . THR A 1 114 ? -0.377 -6.169 -21.393 1.00 96.62 114 THR A O 1
ATOM 911 N N . LEU A 1 115 ? 1.318 -7.357 -22.263 1.00 96.94 115 LEU A N 1
ATOM 912 C CA . LEU A 1 115 ? 1.322 -8.389 -21.224 1.00 96.94 115 LEU A CA 1
ATOM 913 C C . LEU A 1 115 ? 1.415 -7.786 -19.817 1.00 96.94 115 LEU A C 1
ATOM 915 O O . LEU A 1 115 ? 0.585 -8.079 -18.956 1.00 96.94 115 LEU A O 1
ATOM 919 N N . TRP A 1 116 ? 2.392 -6.909 -19.580 1.00 97.62 116 TRP A N 1
ATOM 920 C CA . TRP A 1 116 ? 2.584 -6.307 -18.261 1.00 97.62 116 TRP A CA 1
ATOM 921 C C . TRP A 1 116 ? 1.501 -5.283 -17.913 1.00 97.62 116 TRP A C 1
ATOM 923 O O . TRP A 1 116 ? 1.121 -5.188 -16.746 1.00 97.62 116 TRP A O 1
ATOM 933 N N . ASN A 1 117 ? 0.948 -4.574 -18.903 1.00 97.50 117 ASN A N 1
ATOM 934 C CA . ASN A 1 117 ? -0.188 -3.675 -18.685 1.00 97.50 117 ASN A CA 1
ATOM 935 C C . ASN A 1 117 ? -1.471 -4.434 -18.311 1.00 97.50 117 ASN A C 1
ATOM 937 O O . ASN A 1 117 ? -2.200 -3.993 -17.419 1.00 97.50 117 ASN A O 1
ATOM 941 N N . ILE A 1 118 ? -1.729 -5.598 -18.916 1.00 98.00 118 ILE A N 1
ATOM 942 C CA . ILE A 1 118 ? -2.866 -6.459 -18.553 1.00 98.00 118 ILE A CA 1
ATOM 943 C C . ILE A 1 118 ? -2.715 -6.961 -17.113 1.00 98.00 118 ILE A C 1
ATOM 945 O O . ILE A 1 118 ? -3.651 -6.833 -16.325 1.00 98.00 118 ILE A O 1
ATOM 949 N N . VAL A 1 119 ? -1.535 -7.467 -16.733 1.00 98.25 119 VAL A N 1
ATOM 950 C CA . VAL A 1 119 ? -1.280 -7.915 -15.349 1.00 98.25 119 VAL A CA 1
ATOM 951 C C . VAL A 1 119 ? -1.448 -6.757 -14.359 1.00 98.25 119 VAL A C 1
ATOM 953 O O . VAL A 1 119 ? -2.131 -6.917 -13.345 1.00 98.25 119 VAL A O 1
ATOM 956 N N . SER A 1 120 ? -0.903 -5.579 -14.684 1.00 97.81 120 SER A N 1
ATOM 957 C CA . SER A 1 120 ? -1.041 -4.371 -13.861 1.00 97.81 120 SER A CA 1
ATOM 958 C C . SER A 1 120 ? -2.511 -3.965 -13.681 1.00 97.81 120 SER A C 1
ATOM 960 O O . SER A 1 120 ? -2.943 -3.634 -12.576 1.00 97.81 120 SER A O 1
ATOM 962 N N . SER A 1 121 ? -3.313 -4.082 -14.742 1.00 97.81 121 SER A N 1
ATOM 963 C CA . SER A 1 121 ? -4.751 -3.781 -14.723 1.00 97.81 121 SER A CA 1
ATOM 964 C C . SER A 1 121 ? -5.556 -4.783 -13.891 1.00 97.81 121 SER A C 1
ATOM 966 O O . SER A 1 121 ? -6.459 -4.396 -13.154 1.00 97.81 121 SER A O 1
ATOM 968 N N . ILE A 1 122 ? -5.218 -6.074 -13.948 1.00 98.50 122 ILE A N 1
ATOM 969 C CA . ILE A 1 122 ? -5.840 -7.087 -13.082 1.00 98.50 122 ILE A CA 1
ATOM 970 C C . ILE A 1 122 ? -5.519 -6.791 -11.612 1.00 98.50 122 ILE A C 1
ATOM 972 O O . ILE A 1 122 ? -6.408 -6.854 -10.761 1.00 98.50 122 ILE A O 1
ATOM 976 N N . GLY A 1 123 ? -4.272 -6.414 -11.313 1.00 98.19 123 GLY A N 1
ATOM 977 C CA . GLY A 1 123 ? -3.866 -5.994 -9.973 1.00 98.19 123 GLY A CA 1
ATOM 978 C C . GLY A 1 123 ? -4.714 -4.841 -9.433 1.00 98.19 123 GLY A C 1
ATOM 979 O O . GLY A 1 123 ? -5.186 -4.909 -8.294 1.00 98.19 123 GLY A O 1
ATOM 980 N N . SER A 1 124 ? -4.973 -3.819 -10.255 1.00 97.00 124 SER A N 1
ATOM 981 C CA . SER A 1 124 ? -5.708 -2.629 -9.813 1.00 97.00 124 SER A CA 1
ATOM 982 C C . SER A 1 124 ? -7.178 -2.937 -9.515 1.00 97.00 124 SER A C 1
ATOM 984 O O . SER A 1 124 ? -7.730 -2.435 -8.531 1.00 97.00 124 SER A O 1
ATOM 986 N N . LEU A 1 125 ? -7.792 -3.843 -10.283 1.00 98.38 125 LEU A N 1
ATOM 987 C CA . LEU A 1 125 ? -9.137 -4.355 -10.006 1.00 98.38 125 LEU A CA 1
ATOM 988 C C . LEU A 1 125 ? -9.191 -5.143 -8.688 1.00 98.38 125 LEU A C 1
ATOM 990 O O . LEU A 1 125 ? -10.138 -4.981 -7.918 1.00 98.38 125 LEU A O 1
ATOM 994 N N . ILE A 1 126 ? -8.167 -5.944 -8.376 1.00 98.50 126 ILE A N 1
ATOM 995 C CA . ILE A 1 126 ? -8.077 -6.649 -7.084 1.00 98.50 126 ILE A CA 1
ATOM 996 C C . ILE A 1 126 ? -7.973 -5.641 -5.927 1.00 98.50 126 ILE A C 1
ATOM 998 O O . ILE A 1 126 ? -8.664 -5.781 -4.912 1.00 98.50 126 ILE A O 1
ATOM 1002 N N . SER A 1 127 ? -7.169 -4.584 -6.078 1.00 96.88 127 SER A N 1
ATOM 1003 C CA . SER A 1 127 ? -7.084 -3.506 -5.084 1.00 96.88 127 SER A CA 1
ATOM 1004 C C . SER A 1 127 ? -8.419 -2.781 -4.895 1.00 96.88 127 SER A C 1
ATOM 1006 O O . SER A 1 127 ? -8.797 -2.504 -3.755 1.00 96.88 127 SER A O 1
ATOM 1008 N N . LEU A 1 128 ? -9.176 -2.543 -5.973 1.00 97.81 128 LEU A N 1
ATOM 1009 C CA . LEU A 1 128 ? -10.520 -1.964 -5.897 1.00 97.81 128 LEU A CA 1
ATOM 1010 C C . LEU A 1 128 ? -11.473 -2.847 -5.078 1.00 97.81 128 LEU A C 1
ATOM 1012 O O . LEU A 1 128 ? -12.173 -2.343 -4.197 1.00 97.81 128 LEU A O 1
ATOM 1016 N N . VAL A 1 129 ? -11.453 -4.166 -5.299 1.00 98.44 129 VAL A N 1
ATOM 1017 C CA . VAL A 1 129 ? -12.235 -5.123 -4.496 1.00 98.44 129 VAL A CA 1
ATOM 1018 C C . VAL A 1 129 ? -11.864 -5.027 -3.013 1.00 98.44 129 VAL A C 1
ATOM 1020 O O . VAL A 1 129 ? -12.746 -5.063 -2.155 1.00 98.44 129 VAL A O 1
ATOM 1023 N N . SER A 1 130 ? -10.582 -4.836 -2.689 1.00 98.00 130 SER A N 1
ATOM 1024 C CA . SER A 1 130 ? -10.148 -4.649 -1.300 1.00 98.00 130 SER A CA 1
ATOM 1025 C C . SER A 1 130 ? -10.688 -3.363 -0.656 1.00 98.00 130 SER A C 1
ATOM 1027 O O . SER A 1 130 ? -11.035 -3.357 0.529 1.00 98.00 130 SER A O 1
ATOM 1029 N N . VAL A 1 131 ? -10.805 -2.270 -1.417 1.00 97.94 131 VAL A N 1
ATOM 1030 C CA . VAL A 1 131 ? -11.423 -1.023 -0.928 1.00 97.94 131 VAL A CA 1
ATOM 1031 C C . VAL A 1 131 ? -12.922 -1.214 -0.690 1.00 97.94 131 VAL A C 1
ATOM 1033 O O . VAL A 1 131 ? -13.434 -0.802 0.350 1.00 97.94 131 VAL A O 1
ATOM 1036 N N . ILE A 1 132 ? -13.625 -1.900 -1.593 1.00 98.50 132 ILE A N 1
ATOM 1037 C CA . ILE A 1 132 ? -15.050 -2.224 -1.406 1.00 9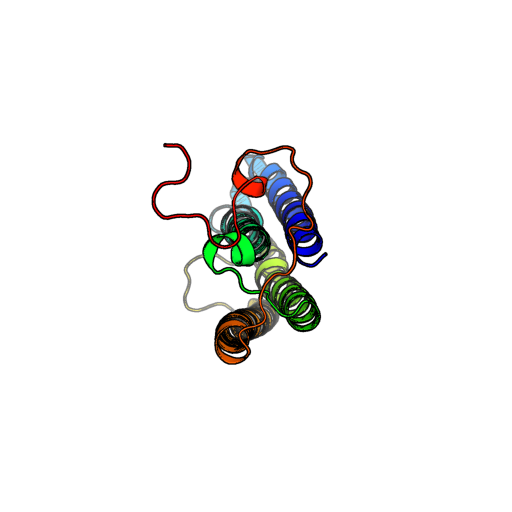8.50 132 ILE A CA 1
ATOM 1038 C C . ILE A 1 132 ? -15.241 -3.093 -0.154 1.00 98.50 132 ILE A C 1
ATOM 1040 O O . ILE A 1 132 ? -16.141 -2.843 0.650 1.00 98.50 132 ILE A O 1
ATOM 1044 N N . LEU A 1 133 ? -14.355 -4.070 0.064 1.00 98.31 133 LEU A N 1
ATOM 1045 C CA . LEU A 1 133 ? -14.379 -4.908 1.260 1.00 98.31 133 LEU A CA 1
ATOM 1046 C C . LEU A 1 133 ? -14.148 -4.095 2.545 1.00 98.31 133 LEU A C 1
ATOM 1048 O O . LEU A 1 133 ? -14.779 -4.382 3.559 1.00 98.31 133 LEU A O 1
ATOM 1052 N N . LEU A 1 134 ? -13.300 -3.061 2.518 1.00 98.06 134 LEU A N 1
ATOM 1053 C CA . LEU A 1 134 ? -13.134 -2.149 3.655 1.00 98.06 134 LEU A CA 1
ATOM 1054 C C . LEU A 1 134 ? -14.433 -1.406 3.986 1.00 98.06 134 LEU A C 1
ATOM 1056 O O . LEU A 1 134 ? -14.827 -1.362 5.151 1.00 98.06 134 LEU A O 1
ATOM 1060 N N . LEU A 1 135 ? -15.105 -0.847 2.975 1.00 98.25 135 LEU A N 1
ATOM 1061 C CA . LEU A 1 135 ? -16.382 -0.153 3.168 1.00 98.25 135 LEU A CA 1
ATOM 1062 C C . LEU A 1 135 ? -17.426 -1.090 3.784 1.00 98.25 135 LEU A C 1
ATOM 1064 O O . LEU A 1 135 ? -18.125 -0.708 4.724 1.00 98.25 135 LEU A O 1
ATOM 1068 N N . PHE A 1 136 ? -17.465 -2.340 3.319 1.00 98.44 136 PHE A N 1
ATOM 1069 C CA . PHE A 1 136 ? -18.308 -3.373 3.908 1.00 98.44 136 PHE A CA 1
ATOM 1070 C C . PHE A 1 136 ? -17.949 -3.661 5.374 1.00 98.44 136 PHE A C 1
ATOM 1072 O O . PHE A 1 136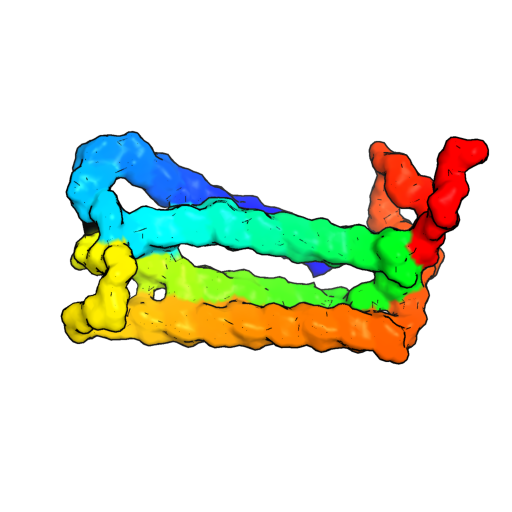 ? -18.848 -3.729 6.203 1.00 98.44 136 PHE A O 1
ATOM 1079 N N . ILE A 1 137 ? -16.663 -3.789 5.723 1.00 98.19 137 ILE A N 1
ATOM 1080 C CA . ILE A 1 137 ? -16.213 -4.041 7.106 1.00 98.19 137 ILE A CA 1
ATOM 1081 C C . ILE A 1 137 ? -16.640 -2.911 8.053 1.00 98.19 137 ILE A C 1
ATOM 1083 O O . ILE A 1 137 ? -17.080 -3.177 9.174 1.00 98.19 137 ILE A O 1
ATOM 1087 N N . ILE A 1 138 ? -16.525 -1.658 7.608 1.00 97.75 138 ILE A N 1
ATOM 1088 C CA . ILE A 1 138 ? -16.951 -0.492 8.390 1.00 97.75 138 ILE A CA 1
ATOM 1089 C C . ILE A 1 138 ? -18.470 -0.520 8.583 1.00 97.75 138 ILE A C 1
ATOM 1091 O O . ILE A 1 138 ? -18.948 -0.415 9.714 1.00 97.75 138 ILE A O 1
ATOM 1095 N N . TRP A 1 139 ? -19.228 -0.712 7.500 1.00 97.81 139 TRP A N 1
ATOM 1096 C CA . TRP A 1 139 ? -20.687 -0.815 7.561 1.00 97.81 139 TRP A CA 1
ATOM 1097 C C . TRP A 1 139 ? -21.144 -1.957 8.479 1.00 97.81 139 TRP A C 1
ATOM 1099 O O . TRP A 1 139 ? -21.997 -1.759 9.340 1.00 97.81 139 TRP A O 1
ATOM 1109 N N . GLU A 1 140 ? -20.530 -3.133 8.354 1.00 97.56 140 GLU A N 1
ATOM 1110 C CA . GLU A 1 140 ? -20.852 -4.320 9.145 1.00 97.56 140 GLU A CA 1
ATOM 1111 C C . GLU A 1 140 ? -20.575 -4.100 10.638 1.00 97.56 140 GLU A C 1
ATOM 1113 O O . GLU A 1 140 ? -21.355 -4.545 11.483 1.00 97.56 140 GLU A O 1
ATOM 1118 N N . SER A 1 141 ? -19.530 -3.344 10.986 1.00 96.75 141 SER A N 1
ATOM 1119 C CA . SER A 1 141 ? -19.270 -2.941 12.370 1.00 96.75 141 SER A CA 1
ATOM 1120 C C . SER A 1 141 ? -20.385 -2.062 12.941 1.00 96.75 141 SER A C 1
ATOM 1122 O O . SER A 1 141 ? -20.811 -2.281 14.076 1.00 96.75 141 SER A O 1
ATOM 1124 N N . PHE A 1 142 ? -20.877 -1.086 12.173 1.00 96.62 142 PHE A N 1
ATOM 1125 C CA . PHE A 1 142 ? -21.980 -0.223 12.608 1.00 96.62 142 PHE A CA 1
ATOM 1126 C C . PHE A 1 142 ? -23.320 -0.960 12.651 1.00 96.62 142 PHE A C 1
ATOM 1128 O O . PHE A 1 142 ? -24.112 -0.715 13.557 1.00 96.62 142 PHE A O 1
ATOM 1135 N N . ALA A 1 143 ? -23.569 -1.886 11.726 1.00 96.94 143 ALA A N 1
ATOM 1136 C CA . ALA A 1 143 ? -24.788 -2.688 11.716 1.00 96.94 14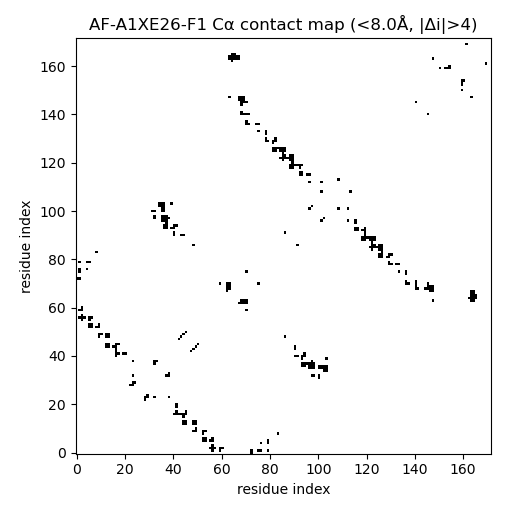3 ALA A CA 1
ATOM 1137 C C . ALA A 1 143 ? -24.830 -3.691 12.883 1.00 96.94 143 ALA A C 1
ATOM 1139 O O . ALA A 1 143 ? -25.874 -3.875 13.503 1.00 96.94 143 ALA A O 1
ATOM 1140 N N . SER A 1 144 ? -23.694 -4.320 13.207 1.00 94.81 144 SER A N 1
ATOM 1141 C CA . SER A 1 144 ? -23.601 -5.324 14.278 1.00 94.81 144 SER A CA 1
ATOM 1142 C C . SER A 1 144 ? -23.423 -4.735 15.681 1.00 94.81 144 SER A C 1
ATOM 1144 O O . SER A 1 144 ? -23.610 -5.459 16.657 1.00 94.81 144 SER A O 1
ATOM 1146 N N . GLN A 1 145 ? -23.056 -3.450 15.802 1.00 92.88 145 GLN A N 1
ATOM 1147 C CA . GLN A 1 145 ? -22.851 -2.754 17.083 1.00 92.88 145 GLN A CA 1
ATOM 1148 C C . GLN A 1 145 ? -21.940 -3.528 18.057 1.00 92.88 145 GLN A C 1
ATOM 1150 O O . GLN A 1 145 ? -22.168 -3.557 19.270 1.00 92.88 145 GLN A O 1
ATOM 1155 N N . ARG A 1 146 ? -20.879 -4.165 17.539 1.00 89.38 146 ARG A N 1
ATOM 1156 C CA . ARG A 1 146 ? -19.919 -4.918 18.361 1.00 89.38 146 ARG A CA 1
ATOM 1157 C C . ARG A 1 146 ? -19.099 -3.990 19.255 1.00 89.38 146 ARG A C 1
ATOM 1159 O O . ARG A 1 146 ? -18.025 -3.535 18.857 1.00 89.38 146 ARG A O 1
ATOM 1166 N N . LYS A 1 147 ? -19.589 -3.740 20.467 1.00 89.94 147 LYS A N 1
ATOM 1167 C CA . LYS A 1 147 ? -18.919 -2.898 21.464 1.00 89.94 147 LYS A CA 1
ATOM 1168 C C . LYS A 1 147 ? -17.534 -3.433 21.825 1.00 89.94 147 LYS A C 1
ATOM 1170 O O . LYS A 1 147 ? -17.337 -4.637 21.990 1.00 89.94 147 LYS A O 1
ATOM 1175 N N . SER A 1 148 ? -16.585 -2.517 21.969 1.00 87.19 148 SER A N 1
ATOM 1176 C CA . SER A 1 148 ? -15.266 -2.814 22.513 1.00 87.19 148 SER A CA 1
ATOM 1177 C C . SER A 1 148 ? -15.365 -3.023 24.024 1.00 87.19 148 SER A C 1
ATOM 1179 O O . SER A 1 148 ? -15.816 -2.136 24.741 1.00 87.19 148 SER A O 1
ATOM 1181 N N . MET A 1 149 ? -14.950 -4.195 24.510 1.00 79.69 149 MET A N 1
ATOM 1182 C CA . MET A 1 149 ? -15.000 -4.521 25.943 1.00 79.69 149 MET A CA 1
ATOM 118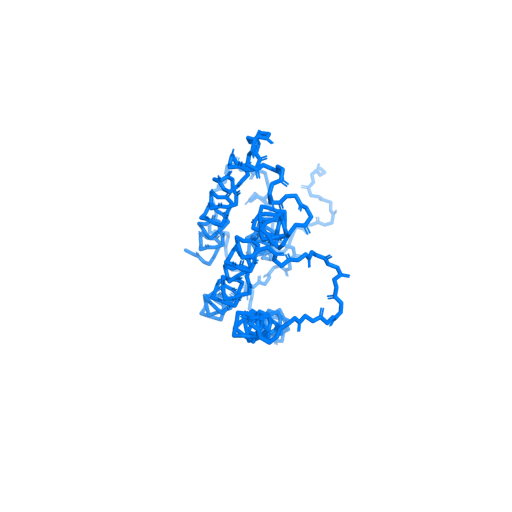3 C C . MET A 1 149 ? -13.812 -3.933 26.716 1.00 79.69 149 MET A C 1
ATOM 1185 O O . MET A 1 149 ? -13.958 -3.555 27.873 1.00 79.69 149 MET A O 1
ATOM 1189 N N . SER A 1 150 ? -12.636 -3.851 26.088 1.00 78.31 150 SER A N 1
ATOM 1190 C CA . SER A 1 150 ? -11.420 -3.294 26.687 1.00 78.31 150 SER A CA 1
ATOM 1191 C C . SER A 1 150 ? -10.398 -2.923 25.614 1.00 78.31 150 SER A C 1
ATOM 1193 O O . SER A 1 150 ? -10.385 -3.493 24.518 1.00 78.31 150 SER A O 1
ATOM 1195 N N . THR A 1 151 ? -9.498 -1.991 25.929 1.00 80.25 151 THR A N 1
ATOM 1196 C CA . THR A 1 151 ? -8.328 -1.731 25.086 1.00 80.25 151 THR A CA 1
ATOM 1197 C C . THR A 1 151 ? -7.370 -2.924 25.167 1.00 80.25 151 THR A C 1
ATOM 1199 O O . THR A 1 151 ? -7.114 -3.479 26.231 1.00 80.25 151 THR A O 1
ATOM 1202 N N . MET A 1 152 ? -6.839 -3.350 24.018 1.00 74.94 152 MET A N 1
ATOM 1203 C CA . MET A 1 152 ? -5.813 -4.405 23.933 1.00 74.94 152 MET A CA 1
ATOM 1204 C C . MET A 1 152 ? -4.416 -3.814 23.681 1.00 74.94 152 MET A C 1
ATOM 1206 O O . MET A 1 152 ? -3.528 -4.519 23.187 1.00 74.94 152 MET A O 1
ATOM 1210 N N . ASN A 1 153 ? -4.259 -2.514 23.938 1.00 81.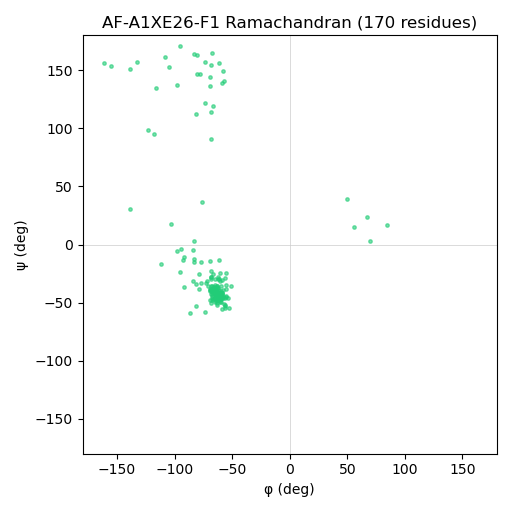62 153 ASN A N 1
ATOM 1211 C CA . ASN A 1 153 ? -3.041 -1.739 23.733 1.00 81.62 153 ASN A CA 1
ATOM 1212 C C . ASN A 1 153 ? -2.365 -1.464 25.074 1.00 81.62 153 ASN A C 1
ATOM 1214 O O . ASN A 1 153 ? -3.020 -1.423 26.112 1.00 81.62 153 ASN A O 1
ATOM 1218 N N . LEU A 1 154 ? -1.046 -1.287 25.043 1.00 80.81 154 LEU A N 1
ATOM 1219 C CA . LEU A 1 154 ? -0.298 -0.869 26.223 1.00 80.81 154 LEU A CA 1
ATOM 1220 C C . LEU A 1 154 ? -0.656 0.583 26.565 1.00 80.81 154 LEU A C 1
ATOM 1222 O O . LEU A 1 154 ? -0.825 1.408 25.669 1.00 80.81 154 LEU A O 1
ATOM 1226 N N . LEU A 1 155 ? -0.707 0.905 27.858 1.00 80.62 155 LEU A N 1
ATOM 1227 C CA . LEU A 1 155 ? -0.974 2.254 28.377 1.00 80.62 155 LEU A CA 1
ATOM 1228 C C . LEU A 1 155 ? 0.247 3.186 28.257 1.00 80.62 155 LEU A C 1
ATOM 1230 O O . LEU A 1 155 ? 0.531 3.980 29.147 1.00 80.62 155 LEU A O 1
ATOM 1234 N N . THR A 1 156 ? 1.018 3.067 27.177 1.00 86.88 156 THR A N 1
ATOM 1235 C CA . THR A 1 156 ? 2.226 3.877 26.953 1.00 86.88 156 THR A CA 1
ATOM 1236 C C . THR A 1 156 ? 1.914 5.300 26.503 1.00 86.88 156 THR A C 1
ATOM 1238 O O . THR A 1 156 ? 2.797 6.151 26.523 1.00 86.88 156 THR A O 1
ATOM 1241 N N . SER A 1 157 ? 0.680 5.561 26.078 1.00 88.81 157 SER A N 1
ATOM 1242 C CA . SER A 1 157 ? 0.242 6.845 25.539 1.00 88.81 157 SER A CA 1
ATOM 1243 C C . SER A 1 157 ? -1.155 7.209 26.055 1.00 88.81 157 SER A C 1
ATOM 1245 O O . SER A 1 157 ? -1.949 6.337 26.422 1.00 88.81 157 SER A O 1
ATOM 1247 N N . ILE A 1 158 ? -1.413 8.517 26.160 1.00 90.62 158 ILE A N 1
ATOM 1248 C CA . ILE A 1 158 ? -2.533 9.085 26.931 1.00 90.62 158 ILE A CA 1
ATOM 1249 C C . ILE A 1 158 ? -3.889 8.673 26.340 1.00 90.62 158 ILE A C 1
ATOM 1251 O O . ILE A 1 158 ? -4.857 8.494 27.075 1.00 90.62 158 ILE A O 1
ATOM 1255 N N . GLU A 1 159 ? -3.969 8.446 25.029 1.00 90.25 159 GLU A N 1
ATOM 1256 C CA . GLU A 1 159 ? -5.214 8.062 24.366 1.00 90.25 159 GLU A CA 1
ATOM 1257 C C . GLU A 1 159 ? -5.782 6.726 24.863 1.00 90.25 159 GLU A C 1
ATOM 1259 O O . GLU A 1 159 ? -6.997 6.546 24.862 1.00 90.25 159 GLU A O 1
ATOM 1264 N N . TRP A 1 160 ? -4.939 5.806 25.345 1.00 89.69 160 TRP A N 1
ATOM 1265 C CA . TRP A 1 160 ? -5.397 4.503 25.844 1.00 89.69 160 TRP A CA 1
ATOM 1266 C C . TRP A 1 160 ? -5.872 4.537 27.301 1.00 89.69 160 TRP A C 1
ATOM 1268 O O . TRP A 1 160 ? -6.387 3.526 27.777 1.00 89.69 160 TRP A O 1
ATOM 1278 N N . LEU A 1 161 ? -5.731 5.678 27.989 1.00 87.94 161 LEU A N 1
ATOM 1279 C CA . LEU A 1 161 ? -6.313 5.924 29.316 1.00 87.94 161 LEU A CA 1
ATOM 1280 C C . LEU A 1 161 ? -7.781 6.377 29.241 1.00 87.94 161 LEU A C 1
ATOM 1282 O O . LEU A 1 161 ? -8.461 6.413 30.263 1.00 87.94 161 LEU A O 1
ATOM 1286 N N . GLN A 1 162 ? -8.263 6.738 28.049 1.00 87.88 162 GLN A N 1
ATOM 1287 C CA . GLN A 1 162 ? -9.610 7.261 27.834 1.00 87.88 162 GLN A CA 1
ATOM 1288 C C . GLN A 1 162 ? -10.662 6.149 27.704 1.00 87.88 162 GLN A C 1
ATOM 1290 O O . GLN A 1 162 ? -10.355 4.983 27.446 1.00 87.88 162 GLN A O 1
ATOM 1295 N N . HIS A 1 163 ? -11.935 6.529 27.845 1.00 87.44 163 HIS A N 1
ATOM 1296 C CA . HIS A 1 163 ? -13.065 5.660 27.513 1.00 87.44 163 HIS A CA 1
ATOM 1297 C C . HIS A 1 163 ? -13.161 5.389 25.999 1.00 87.44 163 HIS A C 1
ATOM 1299 O O . HIS A 1 163 ? -12.547 6.075 25.183 1.00 87.44 163 HIS A O 1
ATOM 1305 N N . LEU A 1 164 ? -13.942 4.371 25.620 1.00 90.75 164 LEU A N 1
ATOM 1306 C CA . LEU A 1 164 ? -14.203 3.989 24.229 1.00 90.75 164 LEU A CA 1
ATOM 1307 C C . LEU A 1 164 ? -15.709 4.140 23.922 1.00 90.75 164 LEU A C 1
ATOM 1309 O O . LEU A 1 164 ? -16.465 3.203 24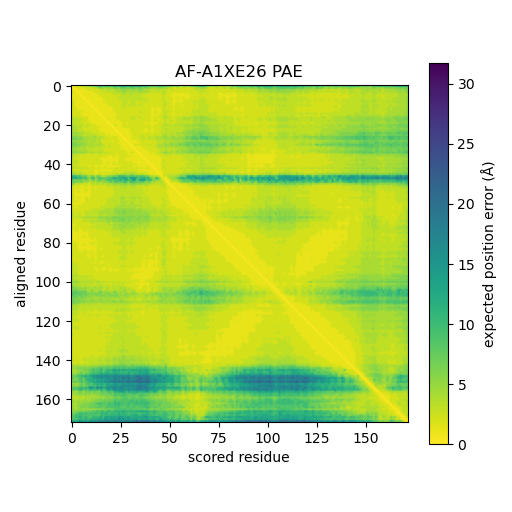.194 1.00 90.75 164 LEU A O 1
ATOM 1313 N N . PRO A 1 165 ? -16.178 5.268 23.358 1.00 91.94 165 PRO A N 1
ATOM 1314 C CA . PRO A 1 165 ? -15.421 6.459 22.956 1.00 91.94 165 PRO A CA 1
ATOM 1315 C C . PRO A 1 165 ? -15.093 7.413 24.130 1.00 91.94 165 PRO A C 1
ATOM 1317 O O . PRO A 1 165 ? -15.716 7.309 25.192 1.00 91.94 165 PRO A O 1
ATOM 1320 N N . PRO A 1 166 ? -14.132 8.345 23.961 1.00 90.25 166 PRO A N 1
ATOM 1321 C CA . PRO A 1 166 ? -13.828 9.381 24.949 1.00 90.25 166 PRO A CA 1
ATOM 1322 C C . PRO A 1 166 ? -15.015 10.316 25.217 1.00 90.25 166 PRO A C 1
ATOM 1324 O O . PRO A 1 166 ? -15.885 10.495 24.365 1.00 90.25 166 PRO A O 1
ATOM 1327 N N . ALA A 1 167 ? -15.025 10.951 26.391 1.00 89.94 167 ALA A N 1
ATOM 1328 C CA . ALA A 1 167 ? -15.987 12.007 26.712 1.00 89.94 167 ALA A CA 1
ATOM 1329 C C . ALA A 1 167 ? -15.728 13.275 25.878 1.00 89.94 167 ALA A C 1
ATOM 1331 O O . ALA A 1 167 ? -14.583 13.542 25.510 1.00 89.94 167 ALA A O 1
ATOM 1332 N N . GLU A 1 168 ? -16.768 14.091 25.662 1.00 89.31 168 GLU A N 1
ATOM 1333 C CA . GLU A 1 168 ? -16.681 15.358 24.907 1.00 89.31 168 GLU A CA 1
ATOM 1334 C C . GLU A 1 168 ? -15.608 16.311 25.466 1.00 89.31 168 GLU A C 1
ATOM 1336 O O . GLU A 1 168 ? -14.909 16.983 24.709 1.00 89.31 168 GLU A O 1
ATOM 1341 N N . HIS A 1 169 ? -15.422 16.309 26.790 1.00 89.88 169 HIS A N 1
ATOM 1342 C CA . HIS A 1 169 ? -14.368 17.039 27.492 1.00 89.88 169 HIS A CA 1
ATOM 1343 C C . HIS A 1 169 ? -13.534 16.062 28.329 1.00 89.88 169 HIS A C 1
ATOM 1345 O O . HIS A 1 169 ? -13.943 15.651 29.409 1.00 89.88 169 HIS A O 1
ATOM 1351 N N . SER A 1 170 ? -12.376 15.644 27.808 1.00 83.25 170 SER A N 1
ATOM 1352 C CA . SER A 1 170 ? -11.629 14.496 28.352 1.00 83.25 170 SER A CA 1
ATOM 1353 C C . SER A 1 170 ? -10.573 14.828 29.426 1.00 83.25 170 SER A C 1
ATOM 1355 O O . SER A 1 170 ? -10.039 13.907 30.036 1.00 83.25 170 SER A O 1
ATOM 1357 N N . TYR A 1 171 ? -10.238 16.107 29.642 1.00 85.62 171 TYR A N 1
ATOM 1358 C CA . TYR A 1 171 ? -9.137 16.547 30.528 1.00 85.62 171 TYR A CA 1
ATOM 1359 C C . TYR A 1 171 ? -9.489 17.771 31.392 1.00 85.62 171 TYR A C 1
ATOM 1361 O O . TYR A 1 171 ? -8.625 18.605 31.660 1.00 85.62 171 TYR A O 1
ATOM 1369 N N . SER A 1 172 ? -10.762 17.920 31.760 1.00 75.81 172 SER A N 1
ATOM 1370 C CA . SER A 1 172 ? -11.224 18.976 32.675 1.00 75.81 172 SER A CA 1
ATOM 1371 C C . SER A 1 172 ? -10.787 18.731 34.114 1.00 75.81 172 SER A C 1
ATOM 1373 O O . SER A 1 172 ? -10.942 17.567 34.550 1.00 75.81 172 SER A O 1
#

pLDDT: mean 94.08, std 5.21, range [72.31, 98.5]

Mean predicted aligned error: 4.09 Å